Protein AF-A0A059LIR3-F1 (afdb_monomer_lite)

Foldseek 3Di:
DDDDDDDDVLVVLVVLVVVLVPDPDPPDQAEEEEEAQDADPDDLVSLLVSLLVCQVVRYEYEYEYENPCVRCVVSVVSNQVSNDDPNRHYYHYDYPPDDPVVSVVVDCVPVDPVPVPPDDDDDDDDDDDDDDDDDPPPPPDPVVPDPPVPPPDDDDD

Secondary structure (DSSP, 8-state):
--------HHHHHHHHHHHHHT-S-TTSPEEEEEEE-S---S-HHHHHHHHHHHHHTTEEEEEEEES-HHHHHHHHHHHHHHH-STT---EEEE-TTS-HHHHHHTSTTTS---TTS--------------SS---S-----TTS-TTGGGG-----

pLDDT: mean 74.14, std 19.1, range [36.44, 93.0]

Sequence (157 aa):
MKVEGDVHLSTAIQIAQLALKHRENKNQRQRIVIFIGSPIQEDQEALVKIAKRLKKNNVAVDVVSFGSEEENADKLVAFQAAVNSNDNSHLVTVPPGTILSDQLFSTPIFMEEGADAGGPSASEAVRSHIVDGFDYGELGVDPALDPELVRFAPGRP

Radius of gyration: 23.49 Å; chains: 1; bounding box: 38×81×50 Å

Structure (mmCIF, N/CA/C/O backbone):
data_AF-A0A059LIR3-F1
#
_entry.id   AF-A0A059LIR3-F1
#
loop_
_atom_site.group_PDB
_atom_site.id
_atom_site.type_symbol
_atom_site.label_atom_id
_atom_site.label_alt_id
_atom_site.label_comp_id
_atom_site.label_asym_id
_atom_site.label_entity_id
_atom_site.label_seq_id
_atom_site.pdbx_PDB_ins_code
_atom_site.Cartn_x
_atom_site.Cartn_y
_atom_site.Cartn_z
_atom_site.occupancy
_atom_site.B_iso_or_equiv
_atom_site.auth_seq_id
_atom_site.auth_comp_id
_atom_site.auth_asym_id
_atom_site.auth_atom_id
_atom_site.pdbx_PDB_model_num
ATOM 1 N N . MET A 1 1 ? -3.418 -6.802 26.690 1.00 42.25 1 MET A N 1
ATOM 2 C CA . MET A 1 1 ? -2.323 -5.965 26.162 1.00 42.25 1 MET A CA 1
ATOM 3 C C . MET A 1 1 ? -2.956 -5.039 25.139 1.00 42.25 1 MET A C 1
ATOM 5 O O . MET A 1 1 ? -3.427 -5.537 24.126 1.00 42.25 1 MET A O 1
ATOM 9 N N . LYS A 1 2 ? -3.142 -3.755 25.465 1.00 51.16 2 LYS A N 1
ATOM 10 C CA . LYS A 1 2 ? -3.656 -2.785 24.490 1.00 51.16 2 LYS A CA 1
ATOM 11 C C . LYS A 1 2 ? -2.497 -2.425 23.575 1.00 51.16 2 LYS A C 1
ATOM 13 O O . LYS A 1 2 ? -1.442 -2.032 24.062 1.00 51.16 2 LYS A O 1
ATOM 18 N N . VAL A 1 3 ? -2.675 -2.652 22.283 1.00 71.25 3 VAL A N 1
ATOM 19 C CA . VAL A 1 3 ? -1.744 -2.155 21.277 1.00 71.25 3 VAL A CA 1
ATOM 20 C C . VAL A 1 3 ? -2.152 -0.701 21.071 1.00 71.25 3 VAL A C 1
ATOM 22 O O . VAL A 1 3 ? -3.250 -0.437 20.590 1.00 71.25 3 VAL A O 1
ATOM 25 N N . GLU A 1 4 ? -1.335 0.223 21.562 1.00 77.06 4 GLU A N 1
ATOM 26 C CA . GLU A 1 4 ? -1.531 1.663 21.397 1.00 77.06 4 GLU A CA 1
ATOM 27 C C . GLU A 1 4 ? -0.483 2.174 20.406 1.00 77.06 4 GLU A C 1
ATOM 29 O O . GLU A 1 4 ? 0.679 1.764 20.460 1.00 77.06 4 GLU A O 1
ATOM 34 N N . GLY A 1 5 ? -0.902 3.032 19.479 1.00 76.38 5 GLY A N 1
ATOM 35 C CA . GLY A 1 5 ? -0.033 3.614 18.464 1.00 76.38 5 GLY A CA 1
ATOM 36 C C . GLY A 1 5 ? -0.832 4.185 17.299 1.00 76.38 5 GLY A C 1
ATOM 37 O O . GLY A 1 5 ? -1.830 3.600 16.882 1.00 76.38 5 GLY A O 1
ATOM 38 N N . ASP A 1 6 ? -0.369 5.316 16.778 1.00 80.38 6 ASP A N 1
ATOM 39 C CA . ASP A 1 6 ? -0.918 5.944 15.581 1.00 80.38 6 ASP A CA 1
ATOM 40 C C . ASP A 1 6 ? -0.120 5.522 14.345 1.00 80.38 6 ASP A C 1
ATOM 42 O O . ASP A 1 6 ? 1.108 5.382 14.378 1.00 80.38 6 ASP A O 1
ATOM 46 N N . VAL A 1 7 ? -0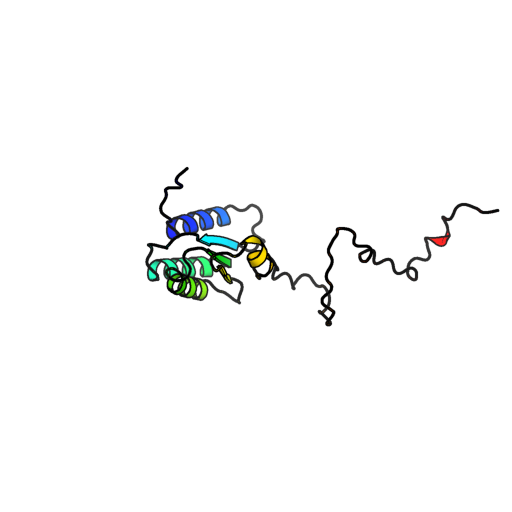.821 5.318 13.229 1.00 83.56 7 VAL A N 1
ATOM 47 C CA . VAL A 1 7 ? -0.191 4.959 11.957 1.00 83.56 7 VAL A CA 1
ATOM 48 C C . VAL A 1 7 ? 0.134 6.222 11.168 1.00 83.56 7 VAL A C 1
ATOM 50 O O . VAL A 1 7 ? -0.746 7.008 10.825 1.00 83.56 7 VAL A O 1
ATOM 53 N N . HIS A 1 8 ? 1.417 6.383 10.841 1.00 88.38 8 HIS A N 1
ATOM 54 C CA . HIS A 1 8 ? 1.927 7.442 9.970 1.00 88.38 8 HIS A CA 1
ATOM 55 C C . HIS A 1 8 ? 2.556 6.830 8.716 1.00 88.38 8 HIS A C 1
ATOM 57 O O . HIS A 1 8 ? 3.745 6.478 8.692 1.00 88.38 8 HIS A O 1
ATOM 63 N N . LEU A 1 9 ? 1.756 6.699 7.660 1.00 88.25 9 LEU A N 1
ATOM 64 C CA . LEU A 1 9 ? 2.135 6.024 6.424 1.00 88.25 9 LEU A CA 1
ATOM 65 C C . LEU A 1 9 ? 3.263 6.768 5.693 1.00 88.25 9 LEU A C 1
ATOM 67 O O . LEU A 1 9 ? 4.182 6.144 5.160 1.00 88.25 9 LEU A O 1
ATOM 71 N N . SER A 1 10 ? 3.259 8.101 5.726 1.00 89.06 10 SER A N 1
ATOM 72 C CA . SER A 1 10 ? 4.273 8.940 5.078 1.00 89.06 10 SER A CA 1
ATOM 73 C C . SER A 1 10 ? 5.674 8.672 5.607 1.00 89.06 10 SER A C 1
ATOM 75 O O . SER A 1 10 ? 6.619 8.541 4.826 1.00 89.06 10 SER A O 1
ATOM 77 N N . THR A 1 11 ? 5.812 8.578 6.929 1.00 90.75 11 THR A N 1
ATOM 78 C CA . THR A 1 11 ? 7.096 8.310 7.583 1.00 90.75 11 THR A CA 1
ATOM 79 C C . THR A 1 11 ? 7.549 6.881 7.301 1.00 90.75 11 THR A C 1
ATOM 81 O O . THR A 1 11 ? 8.701 6.670 6.920 1.00 90.75 11 THR A O 1
ATOM 84 N N . ALA A 1 12 ? 6.636 5.907 7.400 1.00 91.88 12 ALA A N 1
ATOM 85 C CA . ALA A 1 12 ? 6.932 4.505 7.114 1.00 91.88 12 ALA A CA 1
ATOM 86 C C . ALA A 1 12 ? 7.449 4.306 5.679 1.00 91.88 12 ALA A C 1
ATOM 88 O O . ALA A 1 12 ? 8.475 3.655 5.471 1.00 91.88 12 ALA A O 1
ATOM 89 N N . ILE A 1 13 ? 6.806 4.938 4.692 1.00 91.75 13 ILE A N 1
ATOM 90 C CA . ILE A 1 13 ? 7.228 4.860 3.288 1.00 91.75 13 ILE A CA 1
ATOM 91 C C . ILE A 1 13 ? 8.606 5.500 3.075 1.00 91.75 13 ILE A C 1
ATOM 93 O O . ILE A 1 13 ? 9.421 4.960 2.329 1.00 91.75 13 ILE A O 1
ATOM 97 N N . GLN A 1 14 ? 8.898 6.637 3.714 1.00 89.31 14 GLN A N 1
ATOM 98 C CA . GLN A 1 14 ? 10.211 7.285 3.582 1.00 89.31 14 GLN A CA 1
ATOM 99 C C . GLN A 1 14 ? 11.339 6.400 4.118 1.00 89.31 14 GLN A C 1
ATOM 101 O O . GLN A 1 14 ? 12.387 6.276 3.478 1.00 89.31 14 GLN A O 1
ATOM 106 N N . ILE A 1 15 ? 11.107 5.753 5.262 1.00 91.69 15 ILE A N 1
ATOM 107 C CA . ILE A 1 15 ? 12.058 4.807 5.850 1.00 91.69 15 ILE A CA 1
ATOM 108 C C . ILE A 1 15 ? 12.225 3.590 4.931 1.00 91.69 15 ILE A C 1
ATOM 110 O O . ILE A 1 15 ? 13.355 3.213 4.621 1.00 91.69 15 ILE A O 1
ATOM 114 N N . ALA A 1 16 ? 11.125 3.026 4.422 1.00 91.69 16 ALA A N 1
ATOM 115 C CA . ALA A 1 16 ? 11.165 1.910 3.476 1.00 91.69 16 ALA A CA 1
ATOM 116 C C . ALA A 1 16 ? 11.942 2.268 2.196 1.00 91.69 16 ALA A C 1
ATOM 118 O O . ALA A 1 16 ? 12.768 1.491 1.721 1.00 91.69 16 ALA A O 1
ATOM 119 N N . GLN A 1 17 ? 11.754 3.481 1.670 1.00 89.31 17 GLN A N 1
ATOM 120 C CA . GLN A 1 17 ? 12.496 3.964 0.507 1.00 89.31 17 GLN A CA 1
ATOM 121 C C . GLN A 1 17 ? 14.004 4.055 0.783 1.00 89.31 17 GLN A C 1
ATOM 123 O O . GLN A 1 17 ? 14.810 3.746 -0.097 1.00 89.31 17 GLN A O 1
ATOM 128 N N . LEU A 1 18 ? 14.402 4.482 1.985 1.00 89.06 18 LEU A N 1
ATOM 129 C CA . LEU A 1 18 ? 15.811 4.509 2.373 1.00 89.06 18 LEU A CA 1
ATOM 130 C C . LEU A 1 18 ? 16.378 3.087 2.462 1.00 89.06 18 LEU A C 1
ATOM 132 O O . LEU A 1 18 ? 17.445 2.830 1.908 1.00 89.06 18 LEU A O 1
ATOM 136 N N . ALA A 1 19 ? 15.634 2.154 3.062 1.00 89.56 19 ALA A N 1
ATOM 137 C CA . ALA A 1 19 ? 16.032 0.750 3.149 1.00 89.56 19 ALA A CA 1
ATOM 138 C C . ALA A 1 19 ? 16.271 0.127 1.759 1.00 89.56 19 ALA A C 1
ATOM 140 O O . ALA A 1 19 ? 17.287 -0.530 1.537 1.00 89.56 19 ALA A O 1
ATOM 141 N N . LEU A 1 20 ? 15.406 0.418 0.782 1.00 88.31 20 LEU A N 1
ATOM 142 C CA . LEU A 1 20 ? 15.540 -0.091 -0.589 1.00 88.31 20 LEU A CA 1
ATOM 143 C C . LEU A 1 20 ? 16.767 0.451 -1.348 1.00 88.31 20 LEU A C 1
ATOM 145 O O . LEU A 1 20 ? 17.248 -0.205 -2.281 1.00 88.31 20 LEU A O 1
ATOM 149 N N . LYS A 1 21 ? 17.289 1.629 -0.970 1.00 86.06 21 LYS A N 1
ATOM 150 C CA . LYS A 1 21 ? 18.488 2.230 -1.590 1.00 86.06 21 LYS A CA 1
ATOM 151 C C . LYS A 1 21 ? 19.788 1.548 -1.171 1.00 86.06 21 LYS A C 1
ATOM 153 O O . LYS A 1 21 ? 20.726 1.525 -1.965 1.00 86.06 21 LYS A O 1
ATOM 158 N N . HIS A 1 22 ? 19.844 0.999 0.040 1.00 83.88 22 HIS A N 1
ATOM 159 C CA . HIS A 1 22 ? 21.049 0.392 0.616 1.00 83.88 22 HIS A CA 1
ATOM 160 C C . HIS A 1 22 ? 21.118 -1.133 0.421 1.00 83.88 22 HIS A C 1
ATOM 162 O O . HIS A 1 22 ? 21.798 -1.820 1.174 1.00 83.88 22 HIS A O 1
ATOM 168 N N . ARG A 1 23 ? 20.425 -1.680 -0.588 1.00 84.62 23 ARG A N 1
ATOM 169 C CA . ARG A 1 23 ? 20.470 -3.117 -0.897 1.00 84.62 23 ARG A CA 1
ATOM 170 C C . ARG A 1 23 ? 21.775 -3.522 -1.591 1.00 84.62 23 ARG A C 1
ATOM 172 O O . ARG A 1 23 ? 22.261 -2.804 -2.465 1.00 84.62 23 ARG A O 1
ATOM 179 N N . GLU A 1 24 ? 22.269 -4.712 -1.259 1.00 79.88 24 GLU A N 1
ATOM 180 C CA . GLU A 1 24 ? 23.452 -5.332 -1.877 1.00 79.88 24 GLU A CA 1
ATOM 181 C C . GLU A 1 24 ? 23.232 -5.605 -3.378 1.00 79.88 24 GLU A C 1
ATOM 183 O O . GLU A 1 24 ? 24.056 -5.238 -4.216 1.00 79.88 24 GLU A O 1
ATOM 188 N N . ASN A 1 25 ? 22.082 -6.184 -3.751 1.00 80.75 25 ASN A N 1
ATOM 189 C CA . ASN A 1 25 ? 21.782 -6.528 -5.141 1.00 80.75 25 ASN A CA 1
ATOM 190 C C . ASN A 1 25 ? 20.894 -5.476 -5.825 1.00 80.75 25 ASN A C 1
ATOM 192 O O . ASN A 1 25 ? 19.671 -5.441 -5.662 1.00 80.75 25 ASN A O 1
ATOM 196 N N . LYS A 1 26 ? 21.504 -4.617 -6.647 1.00 81.25 26 LYS A N 1
ATOM 197 C CA . LYS A 1 26 ? 20.797 -3.530 -7.347 1.00 81.25 26 LYS A CA 1
ATOM 198 C C . LYS A 1 26 ? 19.927 -4.000 -8.518 1.00 81.25 26 LYS A C 1
ATOM 200 O O . LYS A 1 26 ? 19.054 -3.240 -8.931 1.00 81.25 26 LYS A O 1
ATOM 205 N N . ASN A 1 27 ? 20.098 -5.233 -8.994 1.00 81.75 27 ASN A N 1
ATOM 206 C CA . ASN A 1 27 ? 19.345 -5.766 -10.135 1.00 81.75 27 ASN A CA 1
ATOM 207 C C . ASN A 1 27 ? 17.934 -6.248 -9.767 1.00 81.75 27 ASN A C 1
ATOM 209 O O . ASN A 1 27 ? 17.097 -6.419 -10.647 1.00 81.75 27 ASN A O 1
ATOM 213 N N . GLN A 1 28 ? 17.644 -6.441 -8.478 1.00 82.44 28 GLN A N 1
ATOM 214 C CA . GLN A 1 28 ? 16.306 -6.818 -8.025 1.00 82.44 28 GLN A CA 1
ATOM 215 C C . GLN A 1 28 ? 15.334 -5.636 -8.113 1.00 82.44 28 GLN A C 1
ATOM 217 O O . GLN A 1 28 ? 15.694 -4.490 -7.803 1.00 82.44 28 GLN A O 1
ATOM 222 N N . ARG A 1 29 ? 14.091 -5.928 -8.517 1.00 84.44 29 ARG A N 1
ATOM 223 C CA . ARG A 1 29 ? 12.985 -4.964 -8.496 1.00 84.44 29 ARG A CA 1
ATOM 224 C C . ARG A 1 29 ? 12.694 -4.563 -7.049 1.00 84.44 29 ARG A C 1
ATOM 226 O O . ARG A 1 29 ? 12.761 -5.380 -6.138 1.00 84.44 29 ARG A O 1
ATOM 233 N N . GLN A 1 30 ? 12.391 -3.287 -6.838 1.00 89.75 30 GLN A N 1
ATOM 234 C CA . GLN A 1 30 ? 12.025 -2.778 -5.520 1.00 89.75 30 GLN A CA 1
ATOM 235 C C . GLN A 1 30 ? 10.528 -2.968 -5.317 1.00 89.75 30 GLN A C 1
ATOM 237 O O . GLN A 1 30 ? 9.745 -2.466 -6.123 1.00 89.75 30 GLN A O 1
ATOM 242 N N . ARG A 1 31 ? 10.136 -3.650 -4.242 1.00 90.50 31 ARG A N 1
ATOM 243 C CA . ARG A 1 31 ? 8.733 -3.847 -3.879 1.00 90.50 31 ARG A CA 1
ATOM 244 C C . ARG A 1 31 ? 8.529 -3.550 -2.396 1.00 90.50 31 ARG A C 1
ATOM 246 O O . ARG A 1 31 ? 9.354 -3.939 -1.572 1.00 90.50 31 ARG A O 1
ATOM 253 N N . ILE A 1 32 ? 7.457 -2.833 -2.075 1.00 92.25 32 ILE A N 1
ATOM 254 C CA . ILE A 1 32 ? 7.010 -2.559 -0.705 1.00 92.25 32 ILE A CA 1
ATOM 255 C C . ILE A 1 32 ? 5.634 -3.194 -0.542 1.00 92.25 32 ILE A C 1
ATOM 257 O O . ILE A 1 32 ? 4.741 -2.906 -1.330 1.00 92.25 32 ILE A O 1
ATOM 261 N N . VAL A 1 33 ? 5.457 -4.008 0.497 1.00 91.38 33 VAL A N 1
ATOM 262 C CA . VAL A 1 33 ? 4.147 -4.547 0.882 1.00 91.38 33 VAL A CA 1
ATOM 263 C C . VAL A 1 33 ? 3.704 -3.852 2.166 1.00 91.38 33 VAL A C 1
ATOM 265 O O . VAL A 1 33 ? 4.441 -3.848 3.154 1.00 91.38 33 VAL A O 1
ATOM 268 N N . ILE A 1 34 ? 2.532 -3.225 2.144 1.00 91.62 34 ILE A N 1
ATOM 269 C CA . ILE A 1 34 ? 2.004 -2.407 3.238 1.00 91.62 34 ILE A CA 1
ATOM 270 C C . ILE A 1 34 ? 0.746 -3.067 3.789 1.00 91.62 34 ILE A C 1
ATOM 272 O O . ILE A 1 34 ? -0.222 -3.265 3.065 1.00 91.62 34 ILE A O 1
ATOM 276 N N . PHE A 1 35 ? 0.743 -3.338 5.089 1.00 90.56 35 PHE A N 1
ATOM 277 C CA . PHE A 1 35 ? -0.408 -3.858 5.818 1.00 90.56 35 PHE A CA 1
ATOM 278 C C . PHE A 1 35 ? -1.060 -2.726 6.614 1.00 90.56 35 PHE A C 1
ATOM 280 O O . PHE A 1 35 ? -0.406 -2.103 7.450 1.00 90.56 35 PHE A O 1
ATOM 287 N N . ILE A 1 36 ? -2.335 -2.448 6.345 1.00 90.19 36 ILE A N 1
ATOM 288 C CA . ILE A 1 36 ? -3.087 -1.343 6.947 1.00 90.19 36 ILE A CA 1
ATOM 289 C C . ILE A 1 36 ? -4.294 -1.919 7.677 1.00 90.19 36 ILE A C 1
ATOM 291 O O . ILE A 1 36 ? -5.263 -2.342 7.050 1.00 90.19 36 ILE A O 1
ATOM 295 N N . GLY A 1 37 ? -4.208 -1.914 9.007 1.00 87.81 37 GLY A N 1
ATOM 296 C CA . GLY A 1 37 ? -5.247 -2.409 9.915 1.00 87.81 37 GLY A CA 1
ATOM 297 C C . GLY A 1 37 ? -6.024 -1.317 10.656 1.00 87.81 37 GLY A C 1
ATOM 298 O O . GLY A 1 37 ? -6.779 -1.629 11.571 1.00 87.81 37 GLY A O 1
ATOM 299 N N . SER A 1 38 ? -5.774 -0.045 10.341 1.00 87.69 38 SER A N 1
ATOM 300 C CA . SER A 1 38 ? -6.316 1.109 11.063 1.00 87.69 38 SER A CA 1
ATOM 301 C C . SER A 1 38 ? -6.660 2.253 10.103 1.00 87.69 38 SER A C 1
ATOM 303 O O . SER A 1 38 ? -6.105 2.311 8.999 1.00 87.69 38 SER A O 1
ATOM 305 N N . PRO A 1 39 ? -7.534 3.192 10.498 1.00 87.12 39 PRO A N 1
ATOM 306 C CA . PRO A 1 39 ? -7.849 4.358 9.680 1.00 87.12 39 PRO A CA 1
ATOM 307 C C . PRO A 1 39 ? -6.623 5.260 9.483 1.00 87.12 39 PRO A C 1
ATOM 309 O O . PRO A 1 39 ? -5.854 5.518 10.413 1.00 87.12 39 PRO A O 1
ATOM 312 N N . ILE A 1 40 ? -6.437 5.739 8.254 1.00 88.00 40 ILE A N 1
ATOM 313 C CA . ILE A 1 40 ? -5.323 6.607 7.866 1.00 88.00 40 ILE A CA 1
ATOM 314 C C . ILE A 1 40 ? -5.727 8.059 8.119 1.00 88.00 40 ILE A C 1
ATOM 316 O O . ILE A 1 40 ? -6.626 8.586 7.460 1.00 88.00 40 ILE A O 1
ATOM 320 N N . GLN A 1 41 ? -5.033 8.740 9.030 1.00 86.62 41 GLN A N 1
ATOM 321 C CA . GLN A 1 41 ? -5.302 10.152 9.345 1.00 86.62 41 GLN A CA 1
ATOM 322 C C . GLN A 1 41 ? -4.746 11.130 8.300 1.00 86.62 41 GLN A C 1
ATOM 324 O O . GLN A 1 41 ? -5.143 12.288 8.259 1.00 86.62 41 GLN A O 1
ATOM 329 N N . GLU A 1 42 ? -3.837 10.678 7.440 1.00 87.25 42 GLU A N 1
ATOM 330 C CA . GLU A 1 42 ? -3.164 11.528 6.459 1.00 87.25 42 GLU A CA 1
ATOM 331 C C . GLU A 1 42 ? -4.073 11.931 5.292 1.00 87.25 42 GLU A C 1
ATOM 333 O O . GLU A 1 42 ? -5.008 11.216 4.907 1.00 87.25 42 GLU A O 1
ATOM 338 N N . ASP A 1 43 ? -3.759 13.084 4.701 1.00 89.88 43 ASP A N 1
ATOM 339 C CA . ASP A 1 43 ? -4.472 13.615 3.547 1.00 89.88 43 ASP A CA 1
ATOM 340 C C . ASP A 1 43 ? -4.179 12.812 2.279 1.00 89.88 43 ASP A C 1
ATOM 342 O O . ASP A 1 43 ? -3.033 12.467 1.966 1.00 89.88 43 ASP A O 1
ATOM 346 N N . GLN A 1 44 ? -5.215 12.622 1.466 1.00 89.69 44 GLN A N 1
ATOM 347 C CA . GLN A 1 44 ? -5.108 11.973 0.161 1.00 89.69 44 GLN A CA 1
ATOM 348 C C . GLN A 1 44 ? -4.066 12.655 -0.743 1.00 89.69 44 GLN A C 1
ATOM 350 O O . GLN A 1 44 ? -3.301 11.983 -1.434 1.00 89.69 44 GLN A O 1
ATOM 355 N N . GLU A 1 45 ? -3.965 13.988 -0.711 1.00 90.62 45 GLU A N 1
ATOM 356 C CA . GLU A 1 45 ? -2.976 14.721 -1.509 1.00 90.62 45 GLU A CA 1
ATOM 357 C C . GLU A 1 45 ? -1.529 14.404 -1.113 1.00 90.62 45 GLU A C 1
ATOM 359 O O . GLU A 1 45 ? -0.644 14.329 -1.974 1.00 90.62 45 GLU A O 1
ATOM 364 N N . ALA A 1 46 ? -1.270 14.232 0.187 1.00 90.94 46 ALA A N 1
ATOM 365 C CA . ALA A 1 46 ? 0.049 13.878 0.694 1.00 90.94 46 ALA A CA 1
ATOM 366 C C . ALA A 1 46 ? 0.436 12.468 0.229 1.00 90.94 46 ALA A C 1
ATOM 368 O O . ALA A 1 46 ? 1.532 12.274 -0.310 1.00 90.94 46 ALA A O 1
ATOM 369 N N . LEU A 1 47 ? -0.503 11.521 0.322 1.00 90.69 47 LEU A N 1
ATOM 370 C CA . LEU A 1 47 ? -0.333 10.152 -0.165 1.00 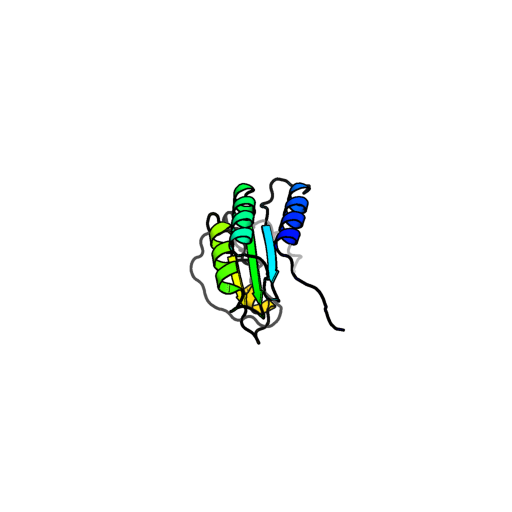90.69 47 LEU A CA 1
ATOM 371 C C . LEU A 1 47 ? -0.044 10.119 -1.670 1.00 90.69 47 LEU A C 1
ATOM 373 O O . LEU A 1 47 ? 0.924 9.492 -2.100 1.00 90.69 47 LEU A O 1
ATOM 377 N N . VAL A 1 48 ? -0.790 10.875 -2.479 1.00 92.62 48 VAL A N 1
ATOM 378 C CA . VAL A 1 48 ? -0.563 10.958 -3.934 1.00 92.62 48 VAL A CA 1
ATOM 379 C C . VAL A 1 48 ? 0.807 11.566 -4.267 1.00 92.62 48 VAL A C 1
ATOM 381 O O . VAL A 1 48 ? 1.480 11.116 -5.201 1.00 92.62 48 VAL A O 1
ATOM 384 N N . LYS A 1 49 ? 1.275 12.573 -3.513 1.00 93.00 49 LYS A N 1
ATOM 385 C CA . LYS A 1 49 ? 2.631 13.133 -3.691 1.00 93.00 49 LYS A CA 1
ATOM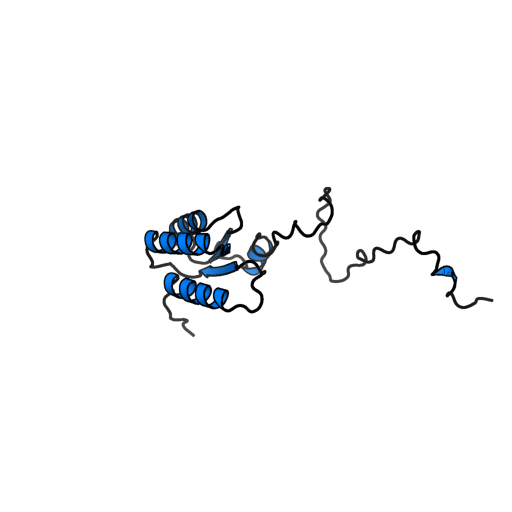 386 C C . LYS A 1 49 ? 3.707 12.079 -3.429 1.00 93.00 49 LYS A C 1
ATOM 388 O O . LYS A 1 49 ? 4.692 12.024 -4.170 1.00 93.00 49 LYS A O 1
ATOM 393 N N . ILE A 1 50 ? 3.521 11.243 -2.410 1.00 92.00 50 ILE A N 1
ATOM 394 C CA . ILE A 1 50 ? 4.439 10.151 -2.071 1.00 92.00 50 ILE A CA 1
ATOM 395 C C . ILE A 1 50 ? 4.382 9.044 -3.130 1.00 92.00 50 ILE A C 1
ATOM 397 O O . ILE A 1 50 ? 5.432 8.648 -3.633 1.00 92.00 50 ILE A O 1
ATOM 401 N N . ALA A 1 51 ? 3.191 8.633 -3.564 1.00 92.19 51 ALA A N 1
ATOM 402 C CA . ALA A 1 51 ? 2.995 7.660 -4.641 1.00 92.19 51 ALA A CA 1
ATOM 403 C C . ALA A 1 51 ? 3.740 8.060 -5.925 1.00 92.19 51 ALA A C 1
ATOM 405 O O . ALA A 1 51 ? 4.500 7.274 -6.493 1.00 92.19 51 ALA A O 1
ATOM 406 N N . LYS A 1 52 ? 3.638 9.335 -6.331 1.00 92.69 52 LYS A N 1
ATOM 407 C CA . LYS A 1 52 ? 4.387 9.872 -7.482 1.00 92.69 52 LYS A CA 1
ATOM 408 C C . LYS A 1 52 ? 5.905 9.793 -7.294 1.00 92.69 52 LYS A C 1
ATOM 410 O O . LYS A 1 52 ? 6.633 9.610 -8.271 1.00 92.69 52 LYS A O 1
ATOM 415 N N . ARG A 1 53 ? 6.410 9.950 -6.064 1.00 91.25 53 ARG A N 1
ATOM 416 C CA . ARG A 1 53 ? 7.841 9.772 -5.761 1.00 91.25 53 ARG A CA 1
ATOM 417 C C . ARG A 1 53 ? 8.246 8.304 -5.879 1.00 91.25 53 ARG A C 1
ATOM 419 O O . ARG A 1 53 ? 9.296 8.042 -6.459 1.00 91.25 53 ARG A O 1
ATOM 426 N N . LEU A 1 54 ? 7.436 7.368 -5.390 1.00 91.44 54 LEU A N 1
ATOM 427 C CA . LEU A 1 54 ? 7.699 5.927 -5.502 1.00 91.44 54 LEU A CA 1
ATOM 428 C C . LEU A 1 54 ? 7.733 5.471 -6.964 1.00 91.44 54 LEU A C 1
ATOM 430 O O . LEU A 1 54 ? 8.708 4.850 -7.387 1.00 91.44 54 LEU A O 1
ATOM 434 N N . LYS A 1 55 ? 6.762 5.923 -7.764 1.00 90.62 55 LYS A N 1
ATOM 435 C CA . LYS A 1 55 ? 6.699 5.681 -9.211 1.00 90.62 55 LYS A CA 1
ATOM 436 C C . LYS A 1 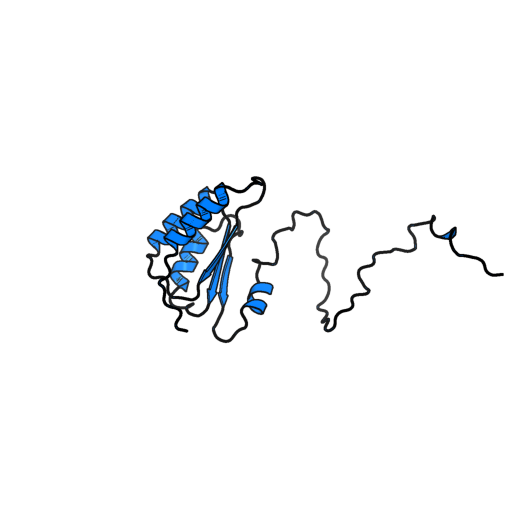55 ? 7.966 6.125 -9.948 1.00 90.62 55 LYS A C 1
ATOM 438 O O . LYS A 1 55 ? 8.528 5.366 -10.729 1.00 90.62 55 LYS A O 1
ATOM 443 N N . LYS A 1 56 ? 8.488 7.323 -9.651 1.00 90.25 56 LYS A N 1
ATOM 444 C CA . LYS A 1 56 ? 9.753 7.817 -10.242 1.00 90.25 56 LYS A CA 1
ATOM 445 C C . LYS A 1 56 ? 10.976 6.974 -9.879 1.00 90.25 56 LYS A C 1
ATOM 447 O O . LYS A 1 56 ? 11.945 6.970 -10.627 1.00 90.25 56 LYS A O 1
ATOM 452 N N . ASN A 1 57 ? 10.947 6.299 -8.732 1.00 88.25 57 ASN A N 1
ATOM 453 C CA . ASN A 1 57 ? 12.023 5.416 -8.286 1.00 88.25 57 ASN A CA 1
ATOM 454 C C . ASN A 1 57 ? 11.814 3.957 -8.730 1.00 88.25 57 ASN A C 1
ATOM 456 O O . ASN A 1 57 ? 12.591 3.096 -8.322 1.00 88.25 57 ASN A O 1
ATOM 460 N N . ASN A 1 58 ? 10.798 3.689 -9.562 1.00 88.06 58 ASN A N 1
ATOM 461 C CA . ASN A 1 58 ? 10.413 2.358 -10.028 1.00 88.06 58 ASN A CA 1
ATOM 462 C C . ASN A 1 58 ? 10.205 1.358 -8.873 1.00 88.06 58 ASN A C 1
ATOM 464 O O . ASN A 1 58 ? 10.741 0.249 -8.884 1.00 88.06 58 ASN A O 1
ATOM 468 N N . VAL A 1 59 ? 9.475 1.797 -7.843 1.00 90.19 59 VAL A N 1
ATOM 469 C CA . VAL A 1 59 ? 9.112 0.977 -6.682 1.00 90.19 59 VAL A CA 1
ATOM 470 C C . VAL A 1 59 ? 7.682 0.480 -6.857 1.00 90.19 59 VAL A C 1
ATOM 472 O O . VAL A 1 59 ? 6.766 1.296 -6.950 1.00 90.19 59 VAL A O 1
ATOM 475 N N . ALA A 1 60 ? 7.503 -0.840 -6.887 1.00 90.75 60 ALA A N 1
ATOM 476 C CA . ALA A 1 60 ? 6.194 -1.484 -6.840 1.00 90.75 60 ALA A CA 1
ATOM 477 C C . ALA A 1 60 ? 5.635 -1.429 -5.413 1.00 90.75 60 ALA A C 1
ATOM 479 O O . ALA A 1 60 ? 6.390 -1.591 -4.447 1.00 90.75 60 ALA A O 1
ATOM 480 N N . VAL A 1 61 ? 4.332 -1.195 -5.268 1.00 91.94 61 VAL A N 1
ATOM 481 C CA . VAL A 1 61 ? 3.692 -1.131 -3.950 1.00 91.94 61 VAL A CA 1
ATOM 482 C C . VAL A 1 61 ? 2.440 -1.985 -3.932 1.00 91.94 61 VAL A C 1
ATOM 484 O O . VAL A 1 61 ? 1.507 -1.728 -4.685 1.00 91.94 61 VAL A O 1
ATOM 487 N N . ASP A 1 62 ? 2.413 -2.945 -3.018 1.00 91.75 62 ASP A N 1
ATOM 488 C CA . ASP A 1 62 ? 1.240 -3.754 -2.729 1.00 91.75 62 ASP A CA 1
ATOM 489 C C . ASP A 1 62 ? 0.650 -3.304 -1.394 1.00 91.75 62 ASP A C 1
ATOM 491 O O . ASP A 1 62 ? 1.357 -3.199 -0.389 1.00 91.75 62 ASP A O 1
ATOM 495 N N . VAL A 1 63 ? -0.642 -3.002 -1.376 1.00 91.19 63 VAL A N 1
ATOM 496 C CA . VAL A 1 63 ? -1.351 -2.544 -0.182 1.00 91.19 63 VAL A CA 1
ATOM 497 C C . VAL A 1 63 ? -2.397 -3.575 0.199 1.00 91.19 63 VAL A C 1
ATOM 499 O O . VAL A 1 63 ? -3.239 -3.939 -0.614 1.00 91.19 63 VAL A O 1
ATOM 502 N N . VAL A 1 64 ? -2.364 -4.006 1.453 1.00 90.25 64 VAL A N 1
ATOM 503 C CA . VAL A 1 64 ? -3.334 -4.910 2.063 1.00 90.25 64 VAL A CA 1
ATOM 504 C C . VAL A 1 64 ? -4.082 -4.130 3.135 1.00 90.25 64 VAL A C 1
ATOM 506 O O . VAL A 1 64 ? -3.525 -3.824 4.191 1.00 90.25 64 VAL A O 1
ATOM 509 N N . SER A 1 65 ? -5.336 -3.786 2.862 1.00 89.69 65 SER A N 1
ATOM 510 C CA . SER A 1 65 ? -6.226 -3.118 3.809 1.00 89.69 65 SER A CA 1
ATOM 511 C C . SER A 1 65 ? -7.143 -4.139 4.473 1.00 89.69 65 SER A C 1
ATOM 513 O O . SER A 1 65 ? -7.780 -4.933 3.788 1.00 89.69 65 SER A O 1
ATOM 515 N N . PHE A 1 66 ? -7.209 -4.128 5.801 1.00 88.44 66 PHE A N 1
ATOM 516 C CA . PHE A 1 66 ? -8.103 -4.980 6.583 1.00 88.44 66 PHE A CA 1
ATOM 517 C C . PHE A 1 66 ? -8.676 -4.200 7.770 1.00 88.44 66 PHE A C 1
ATOM 519 O O . PHE A 1 66 ? -8.043 -3.289 8.298 1.00 88.44 66 PHE A O 1
ATOM 526 N N . GLY A 1 67 ? -9.894 -4.534 8.196 1.00 80.94 67 GLY A N 1
ATOM 527 C CA . GLY A 1 67 ? -10.527 -3.975 9.402 1.00 80.94 67 GLY A CA 1
ATOM 528 C C . GLY A 1 67 ? -11.067 -2.539 9.295 1.00 80.94 67 GLY A C 1
ATOM 529 O O . GLY A 1 67 ? -11.995 -2.200 10.022 1.00 80.94 67 GLY A O 1
ATOM 530 N N . SER A 1 68 ? -10.548 -1.707 8.389 1.00 78.56 68 SER A N 1
ATOM 531 C CA . SER A 1 68 ? -11.025 -0.330 8.151 1.00 78.56 68 SER A CA 1
ATOM 532 C C . SER A 1 68 ? -11.086 -0.017 6.654 1.00 78.56 68 SER A C 1
ATOM 534 O O . SER A 1 68 ? -10.487 0.949 6.185 1.00 78.56 68 SER A O 1
ATOM 536 N N . GLU A 1 69 ? -11.756 -0.883 5.889 1.00 76.44 69 GLU A N 1
ATOM 537 C CA . GLU A 1 69 ? -11.831 -0.769 4.428 1.00 76.44 69 GLU A CA 1
ATOM 538 C C . GLU A 1 69 ? -12.628 0.453 3.960 1.00 76.44 69 GLU A C 1
ATOM 540 O O . GLU A 1 69 ? -12.141 1.189 3.109 1.00 76.44 69 GLU A O 1
ATOM 545 N N . GLU A 1 70 ? -13.799 0.722 4.548 1.00 79.00 70 GLU A N 1
ATOM 546 C CA . GLU A 1 70 ? -14.697 1.794 4.090 1.00 79.00 70 GLU A CA 1
ATOM 547 C C . GLU A 1 70 ? -14.078 3.190 4.250 1.00 79.00 70 GLU A C 1
ATOM 549 O O . GLU 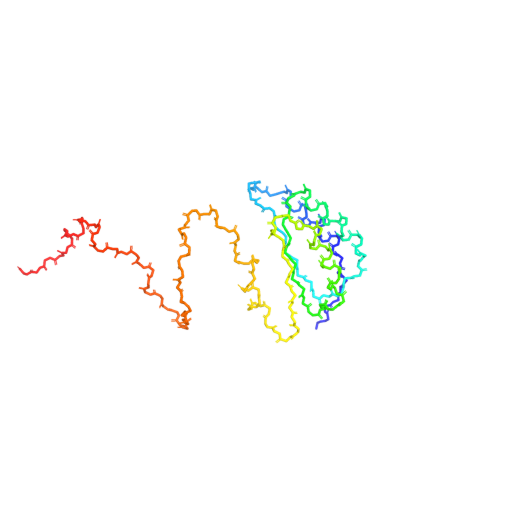A 1 70 ? -14.167 4.015 3.346 1.00 79.00 70 GLU A O 1
ATOM 554 N N . GLU A 1 71 ? -13.391 3.451 5.365 1.00 81.62 71 GLU A N 1
ATOM 555 C CA . GLU A 1 71 ? -12.779 4.761 5.631 1.00 81.62 71 GLU A CA 1
ATOM 556 C C . GLU A 1 71 ? -11.496 5.001 4.819 1.00 81.62 71 GLU A C 1
ATOM 558 O O . GLU A 1 71 ? -11.137 6.144 4.519 1.00 81.62 71 GLU A O 1
ATOM 563 N N . ASN A 1 72 ? -10.784 3.929 4.463 1.00 85.44 72 ASN A N 1
ATOM 564 C CA . ASN A 1 72 ? -9.501 4.020 3.771 1.00 85.44 72 ASN A CA 1
ATOM 565 C C . ASN A 1 72 ? -9.613 3.842 2.251 1.00 85.44 72 ASN A C 1
ATOM 567 O O . ASN A 1 72 ? -8.683 4.239 1.542 1.00 85.44 72 ASN A O 1
ATOM 571 N N . ALA A 1 73 ? -10.712 3.270 1.747 1.00 86.94 73 ALA A N 1
ATOM 572 C CA . ALA A 1 73 ? -10.877 2.889 0.345 1.00 86.94 73 ALA A CA 1
ATOM 573 C C . ALA A 1 73 ? -10.541 4.033 -0.621 1.00 86.94 73 ALA A C 1
ATOM 575 O O . ALA A 1 73 ? -9.639 3.881 -1.443 1.00 86.94 73 ALA A O 1
ATOM 576 N N . ASP A 1 74 ? -11.176 5.199 -0.487 1.00 89.75 74 ASP A N 1
ATOM 577 C CA . ASP A 1 74 ? -10.958 6.333 -1.399 1.00 89.75 74 ASP A CA 1
ATOM 578 C C . ASP A 1 74 ? -9.495 6.805 -1.433 1.00 89.75 74 ASP A C 1
ATOM 580 O O . ASP A 1 74 ? -8.918 7.054 -2.499 1.00 89.75 74 ASP A O 1
ATOM 584 N N . LYS A 1 75 ? -8.855 6.882 -0.259 1.00 90.62 75 LYS A N 1
ATOM 585 C CA . LYS A 1 75 ? -7.453 7.308 -0.134 1.00 90.62 75 LYS A CA 1
ATOM 586 C C . LYS A 1 75 ? -6.508 6.295 -0.778 1.00 90.62 75 LYS A C 1
ATOM 588 O O . LYS A 1 75 ? -5.579 6.685 -1.491 1.00 90.62 75 LYS A O 1
ATOM 593 N N . LEU A 1 76 ? -6.747 5.007 -0.533 1.00 90.12 76 LEU A N 1
ATOM 594 C CA . LEU A 1 76 ? -5.919 3.913 -1.033 1.00 90.12 76 LEU A CA 1
ATOM 595 C C . LEU A 1 76 ? -6.096 3.685 -2.532 1.00 90.12 76 LEU A C 1
ATOM 597 O O . LEU A 1 76 ? -5.102 3.446 -3.213 1.00 90.12 76 LEU A O 1
ATOM 601 N N . VAL A 1 77 ? -7.308 3.841 -3.065 1.00 91.12 77 VAL A N 1
ATOM 602 C CA . VAL A 1 77 ? -7.574 3.786 -4.510 1.00 91.12 77 VAL A CA 1
ATOM 603 C C . VAL A 1 77 ? -6.819 4.902 -5.232 1.00 91.12 77 VAL A C 1
ATOM 605 O O . VAL A 1 77 ? -6.115 4.647 -6.210 1.00 91.12 77 VAL A O 1
ATOM 608 N N . ALA A 1 78 ? -6.876 6.136 -4.720 1.00 91.94 78 ALA A N 1
ATOM 609 C CA . ALA A 1 78 ? -6.129 7.250 -5.305 1.00 91.94 78 ALA A CA 1
ATOM 610 C C . ALA A 1 78 ? -4.605 7.062 -5.203 1.00 91.94 78 ALA A C 1
ATOM 612 O O . ALA A 1 78 ? -3.865 7.410 -6.130 1.00 91.94 78 ALA A O 1
ATOM 613 N N . PHE A 1 79 ? -4.125 6.509 -4.087 1.00 92.75 79 PHE A N 1
ATOM 614 C CA . PHE A 1 79 ? -2.716 6.175 -3.897 1.00 92.75 79 PHE A CA 1
ATOM 615 C C . PHE A 1 79 ? -2.251 5.079 -4.867 1.00 92.75 79 PHE A C 1
ATOM 617 O O . PHE A 1 79 ? -1.229 5.258 -5.536 1.00 92.75 79 PHE A O 1
ATOM 624 N N . GLN A 1 80 ? -3.015 3.989 -4.990 1.00 91.69 80 GLN A N 1
ATOM 625 C CA . GLN A 1 80 ? -2.723 2.867 -5.882 1.00 91.69 80 GLN A CA 1
ATOM 626 C C . GLN A 1 80 ? -2.680 3.330 -7.341 1.00 91.69 80 GLN A C 1
ATOM 628 O O . GLN A 1 80 ? -1.691 3.083 -8.029 1.00 91.69 80 GLN A O 1
ATOM 633 N N . ALA A 1 81 ? -3.664 4.115 -7.785 1.00 91.44 81 ALA A N 1
ATOM 634 C CA . ALA A 1 81 ? -3.681 4.664 -9.140 1.00 91.44 81 ALA A CA 1
ATOM 635 C C . ALA A 1 81 ? -2.470 5.574 -9.424 1.00 91.44 81 ALA A C 1
ATOM 637 O O . ALA A 1 81 ? -1.940 5.605 -10.538 1.00 91.44 81 ALA A O 1
ATOM 638 N N . ALA A 1 82 ? -2.001 6.319 -8.418 1.00 92.06 82 ALA A N 1
ATOM 639 C CA . ALA A 1 82 ? -0.853 7.208 -8.559 1.00 92.06 82 ALA A CA 1
ATOM 640 C C . ALA A 1 82 ? 0.498 6.468 -8.592 1.00 92.06 82 ALA A C 1
ATOM 642 O O . ALA A 1 82 ? 1.431 6.955 -9.243 1.00 92.06 82 ALA A O 1
ATOM 643 N N . VAL A 1 83 ? 0.622 5.330 -7.897 1.00 91.69 83 VAL A N 1
ATOM 644 C CA . VAL A 1 83 ? 1.864 4.538 -7.845 1.00 91.69 83 VAL A CA 1
ATOM 645 C C . VAL A 1 83 ? 1.949 3.500 -8.965 1.00 91.69 83 VAL A C 1
ATOM 647 O O . VAL A 1 83 ? 3.047 3.262 -9.476 1.00 91.69 83 VAL A O 1
ATOM 650 N N . ASN A 1 84 ? 0.807 2.962 -9.410 1.00 88.31 84 ASN A N 1
ATOM 651 C CA . ASN A 1 84 ? 0.754 1.885 -10.393 1.00 88.31 84 ASN A CA 1
ATOM 652 C C . ASN A 1 84 ? 1.516 2.248 -11.678 1.00 88.31 84 ASN A C 1
ATOM 654 O O . ASN A 1 84 ? 1.375 3.344 -12.248 1.00 88.31 84 ASN A O 1
ATOM 658 N N . SER A 1 85 ? 2.371 1.324 -12.110 1.00 84.75 85 SER A N 1
ATOM 659 C CA . SER A 1 85 ? 3.187 1.428 -13.316 1.00 84.75 85 SER A CA 1
ATOM 660 C C . SER A 1 85 ? 3.219 0.067 -14.002 1.00 84.75 85 SER A C 1
ATOM 662 O O . SER A 1 85 ? 3.946 -0.814 -13.560 1.00 84.75 85 SER A O 1
ATOM 664 N N . ASN A 1 86 ? 2.450 -0.079 -15.086 1.00 83.75 86 ASN A N 1
ATOM 665 C CA . ASN A 1 86 ? 2.281 -1.342 -15.819 1.00 83.75 86 ASN A CA 1
ATOM 666 C C . ASN A 1 86 ? 1.734 -2.482 -14.940 1.00 83.75 86 ASN A C 1
ATOM 668 O O . ASN A 1 86 ? 2.277 -3.575 -14.966 1.00 83.75 86 ASN A O 1
ATOM 672 N N . ASP A 1 87 ? 0.711 -2.199 -14.130 1.00 81.00 87 ASP A N 1
ATOM 673 C CA . ASP A 1 87 ? -0.010 -3.192 -13.310 1.00 81.00 87 ASP A CA 1
ATOM 674 C C . ASP A 1 87 ? 0.838 -3.956 -12.284 1.00 81.00 87 ASP A C 1
ATOM 676 O O . ASP A 1 87 ? 0.466 -5.017 -11.807 1.00 81.00 87 ASP A O 1
ATOM 680 N N . ASN A 1 88 ? 1.947 -3.356 -11.851 1.00 84.62 88 ASN A N 1
ATOM 681 C CA . ASN A 1 88 ? 2.862 -3.951 -10.879 1.00 84.62 88 ASN A CA 1
ATOM 682 C C . ASN A 1 88 ? 2.489 -3.713 -9.401 1.00 84.62 88 ASN A C 1
ATOM 684 O O . ASN A 1 88 ? 3.236 -4.145 -8.518 1.00 84.62 88 ASN A O 1
ATOM 688 N N . SER A 1 89 ? 1.429 -2.943 -9.136 1.00 89.38 89 SER A N 1
ATOM 689 C CA . SER A 1 89 ? 1.049 -2.447 -7.806 1.00 89.38 89 SER A CA 1
ATOM 690 C C . SER A 1 89 ? -0.413 -2.762 -7.507 1.00 89.38 89 SER A C 1
ATOM 692 O O . SER A 1 89 ? -1.318 -2.278 -8.200 1.00 89.38 89 SER A O 1
ATOM 694 N N . HIS A 1 90 ? -0.651 -3.524 -6.444 1.00 90.38 90 HIS A N 1
ATOM 695 C CA . HIS A 1 90 ? -1.962 -4.101 -6.160 1.00 90.38 90 HIS A CA 1
ATOM 696 C C . HIS A 1 90 ? -2.574 -3.527 -4.882 1.00 90.38 90 HIS A C 1
ATOM 698 O O . HIS A 1 90 ? -1.877 -3.249 -3.908 1.00 90.38 90 HIS A O 1
ATOM 704 N N . LEU A 1 91 ? -3.898 -3.367 -4.876 1.00 90.56 91 LEU A N 1
ATOM 705 C CA . LEU A 1 91 ? -4.673 -3.064 -3.675 1.00 90.56 91 LEU A CA 1
ATOM 706 C C . LEU A 1 91 ? -5.560 -4.266 -3.366 1.00 90.56 91 LEU A C 1
ATOM 708 O O . LEU A 1 91 ? -6.402 -4.646 -4.177 1.00 90.56 91 LEU A O 1
ATOM 712 N N . VAL A 1 92 ? -5.358 -4.848 -2.191 1.00 89.06 92 VAL A N 1
ATOM 713 C CA . VAL A 1 92 ? -6.142 -5.957 -1.659 1.00 89.06 92 VAL A CA 1
ATOM 714 C C . VAL A 1 92 ? -6.912 -5.440 -0.461 1.00 89.06 92 VAL A C 1
ATOM 716 O O . VAL A 1 92 ? -6.324 -5.015 0.533 1.00 89.06 92 VAL A O 1
ATOM 719 N N . THR A 1 93 ? -8.231 -5.489 -0.557 1.00 87.62 93 THR A N 1
ATOM 720 C CA . THR A 1 93 ? -9.128 -5.125 0.533 1.00 87.62 93 THR A CA 1
ATOM 721 C C . THR A 1 93 ? -9.720 -6.402 1.105 1.00 87.62 93 THR A C 1
ATOM 723 O O . THR A 1 93 ? -10.309 -7.192 0.368 1.00 87.62 93 THR A O 1
ATOM 726 N N . VAL A 1 94 ? -9.517 -6.631 2.401 1.00 85.56 94 VAL A N 1
ATOM 727 C CA . VAL A 1 94 ? -9.962 -7.845 3.078 1.00 85.56 94 VAL A CA 1
ATOM 728 C C . VAL A 1 94 ? -11.152 -7.532 3.987 1.00 85.56 94 VAL A C 1
ATOM 730 O O . VAL A 1 94 ? -10.981 -6.813 4.981 1.00 85.56 94 VAL A O 1
ATOM 733 N N . PRO A 1 95 ? -12.334 -8.105 3.692 1.00 83.00 95 PRO A N 1
ATOM 734 C CA . PRO A 1 95 ? -13.526 -7.876 4.487 1.00 83.00 95 PRO A CA 1
ATOM 735 C C . PRO A 1 95 ? -13.408 -8.530 5.873 1.00 83.00 95 PRO A C 1
ATOM 737 O O . PRO A 1 95 ? -12.727 -9.556 6.041 1.00 83.00 95 PRO A O 1
ATOM 740 N N . PRO A 1 96 ? -14.096 -7.980 6.888 1.00 80.00 96 PRO A N 1
ATOM 741 C CA . PRO A 1 96 ? -14.049 -8.508 8.245 1.00 80.00 96 PRO A CA 1
ATOM 742 C C . PRO A 1 96 ? -14.585 -9.947 8.313 1.00 80.00 96 PRO A C 1
ATOM 744 O O . PRO A 1 96 ? -15.562 -10.303 7.660 1.00 80.00 96 PRO A O 1
ATOM 747 N N . GLY A 1 97 ? -13.952 -10.781 9.143 1.00 76.62 97 GLY A N 1
ATOM 748 C CA . GLY A 1 97 ? -14.382 -12.166 9.387 1.00 76.62 97 GLY A CA 1
ATOM 749 C C . GLY A 1 97 ? -13.784 -13.220 8.450 1.00 76.62 97 GLY A C 1
ATOM 750 O O . GLY A 1 97 ? -14.077 -14.401 8.617 1.00 76.62 97 GLY A O 1
ATOM 751 N N . THR A 1 98 ? -12.922 -12.829 7.509 1.00 79.12 98 THR A N 1
ATOM 752 C CA . THR A 1 98 ? -12.145 -13.769 6.684 1.00 79.12 98 THR A CA 1
ATOM 753 C C . THR A 1 98 ? -10.727 -13.968 7.219 1.00 79.12 98 THR A C 1
ATOM 755 O O . THR A 1 98 ? -10.180 -13.120 7.927 1.00 79.12 98 THR A O 1
ATOM 758 N N . ILE A 1 99 ? -10.125 -15.116 6.897 1.00 82.38 99 ILE A N 1
ATOM 759 C CA . ILE A 1 99 ? -8.728 -15.399 7.232 1.00 82.38 99 ILE A CA 1
ATOM 760 C C . ILE A 1 99 ? -7.835 -14.652 6.232 1.00 82.38 99 ILE A C 1
ATOM 762 O O . ILE A 1 99 ? -7.931 -14.864 5.024 1.00 82.38 99 ILE A O 1
ATOM 766 N N . LEU A 1 100 ? -6.947 -13.792 6.744 1.00 79.94 100 LEU A N 1
ATOM 767 C CA . LEU A 1 100 ? -6.047 -12.978 5.917 1.00 79.94 100 LEU A CA 1
ATOM 768 C C . LEU A 1 100 ? -5.144 -13.832 5.017 1.00 79.94 100 LEU A C 1
ATOM 770 O O . LEU A 1 100 ? -4.917 -13.465 3.870 1.00 79.94 100 LEU A O 1
ATOM 774 N N . SER A 1 101 ? -4.633 -14.962 5.519 1.00 81.50 101 SER A N 1
ATOM 775 C CA . SER A 1 101 ? -3.726 -15.831 4.757 1.00 81.50 101 SER A CA 1
ATOM 776 C C . SER A 1 101 ? -4.364 -16.328 3.466 1.00 81.50 101 SER A C 1
ATOM 778 O O . SER A 1 101 ? -3.757 -16.218 2.406 1.00 81.50 101 SER A O 1
ATOM 780 N N . ASP A 1 102 ? -5.601 -16.808 3.539 1.00 81.56 102 ASP A N 1
ATOM 781 C CA . ASP A 1 102 ? -6.278 -17.443 2.407 1.00 81.56 102 ASP A CA 1
ATOM 782 C C . ASP A 1 102 ? -6.591 -16.418 1.313 1.00 81.56 102 ASP A C 1
ATOM 784 O O . ASP A 1 102 ? -6.414 -16.689 0.125 1.00 81.56 102 ASP A O 1
ATOM 788 N N . GLN A 1 103 ? -6.975 -15.203 1.719 1.00 80.62 103 GLN A N 1
ATOM 789 C CA . GLN A 1 103 ? -7.173 -14.086 0.799 1.00 80.62 103 GLN A CA 1
ATOM 790 C C . GLN A 1 103 ? -5.858 -13.675 0.135 1.00 80.62 103 GLN A C 1
ATOM 792 O O . GLN A 1 103 ? -5.812 -13.512 -1.081 1.00 80.62 103 GLN A O 1
ATOM 797 N N . LEU A 1 104 ? -4.764 -13.580 0.892 1.00 80.44 104 LEU A N 1
ATOM 798 C CA . LEU A 1 104 ? -3.460 -13.203 0.349 1.00 80.44 104 LEU A CA 1
ATOM 799 C C . LEU A 1 104 ? -2.910 -14.221 -0.657 1.00 80.44 104 LEU A C 1
ATOM 801 O O . LEU A 1 104 ? -2.383 -13.806 -1.688 1.00 80.44 104 LEU A O 1
ATOM 805 N N . PHE A 1 105 ? -3.082 -15.526 -0.428 1.00 78.19 105 PHE A N 1
ATOM 806 C CA . PHE A 1 105 ? -2.648 -16.555 -1.386 1.00 78.19 105 PHE A CA 1
ATOM 807 C C . PHE A 1 105 ? -3.368 -16.473 -2.735 1.00 78.19 105 PHE A C 1
ATOM 809 O O . PHE A 1 105 ? -2.804 -16.853 -3.757 1.00 78.19 105 PHE A O 1
ATOM 816 N N . SER A 1 106 ? -4.594 -15.951 -2.751 1.00 73.62 106 SER A N 1
ATOM 817 C CA . SER A 1 106 ? -5.352 -15.741 -3.987 1.00 73.62 106 SER A CA 1
ATOM 818 C C . SER A 1 106 ? -4.928 -14.488 -4.764 1.00 73.62 106 SER A C 1
ATOM 820 O O . SER A 1 106 ? -5.397 -14.266 -5.879 1.00 73.62 106 SER A O 1
ATOM 822 N N . THR A 1 107 ? -4.057 -13.653 -4.182 1.00 78.56 107 THR A N 1
ATOM 823 C CA . THR A 1 107 ? -3.701 -12.346 -4.743 1.00 78.56 107 THR A CA 1
ATOM 824 C C . THR A 1 107 ? -2.409 -12.394 -5.566 1.00 78.56 107 THR A C 1
ATOM 826 O O . THR A 1 107 ? -1.481 -13.144 -5.241 1.00 78.56 107 THR A O 1
ATOM 829 N N . PRO A 1 108 ? -2.277 -11.512 -6.575 1.00 70.38 108 PRO A N 1
ATOM 830 C CA . PRO A 1 108 ? -1.049 -11.340 -7.366 1.00 70.38 108 PRO A CA 1
ATOM 831 C C . PRO A 1 108 ? 0.164 -10.839 -6.557 1.00 70.38 108 PRO A C 1
ATOM 833 O O . PRO A 1 108 ? 1.259 -10.680 -7.091 1.00 70.38 108 PRO A O 1
ATOM 836 N N . ILE A 1 109 ? 0.002 -10.604 -5.250 1.00 75.06 109 ILE A N 1
ATOM 837 C CA . ILE A 1 109 ? 1.111 -10.300 -4.341 1.00 75.06 109 ILE A CA 1
ATOM 838 C C . ILE A 1 109 ? 2.054 -11.508 -4.230 1.00 75.06 109 ILE A C 1
ATOM 840 O O . ILE A 1 109 ? 3.271 -11.327 -4.204 1.00 75.06 109 ILE A O 1
ATOM 844 N N . PHE A 1 110 ? 1.494 -12.724 -4.184 1.00 67.19 110 PHE A N 1
ATOM 845 C CA . PHE A 1 110 ? 2.240 -13.980 -4.030 1.00 67.19 110 PHE A CA 1
ATOM 846 C C . PHE A 1 110 ? 2.301 -14.809 -5.316 1.00 67.19 110 PHE A C 1
ATOM 848 O O . PHE A 1 110 ? 3.239 -15.583 -5.496 1.00 67.19 110 PHE A O 1
ATOM 855 N N . MET A 1 111 ? 1.339 -14.633 -6.225 1.00 62.72 111 MET A N 1
ATOM 856 C CA . MET A 1 111 ? 1.434 -15.143 -7.592 1.00 62.72 111 MET A CA 1
ATOM 857 C C . MET A 1 111 ? 2.330 -14.196 -8.389 1.00 62.72 111 MET A C 1
ATOM 859 O O . MET A 1 111 ? 1.859 -13.240 -8.995 1.00 62.72 111 MET A O 1
ATOM 863 N N . GLU A 1 112 ? 3.640 -14.402 -8.292 1.00 54.47 112 GLU A N 1
ATOM 864 C CA . GLU A 1 112 ? 4.628 -13.550 -8.942 1.00 54.47 112 GLU A CA 1
ATOM 865 C C . GLU A 1 112 ? 4.338 -13.393 -10.444 1.00 54.47 112 GLU A C 1
ATOM 867 O O . GLU A 1 112 ? 4.147 -14.363 -11.179 1.00 54.47 112 GLU A O 1
ATOM 872 N N . GLU A 1 113 ? 4.398 -12.142 -10.900 1.00 55.06 113 GLU A N 1
ATOM 873 C CA . GLU A 1 113 ? 4.617 -11.719 -12.283 1.00 55.06 113 GLU A CA 1
ATOM 874 C C . GLU A 1 113 ? 6.037 -12.137 -12.720 1.00 55.06 113 GLU A C 1
ATOM 876 O O . GLU A 1 113 ? 6.929 -11.321 -12.947 1.00 55.06 113 GLU A O 1
ATOM 881 N N . GLY A 1 114 ? 6.252 -13.452 -12.740 1.00 46.91 114 GLY A N 1
ATOM 882 C CA . GLY A 1 114 ? 7.470 -14.166 -13.109 1.00 46.91 114 GLY A CA 1
ATOM 883 C C . GLY A 1 114 ? 7.295 -14.948 -14.410 1.00 46.91 114 GLY A C 1
ATOM 884 O O . GLY A 1 114 ? 8.043 -15.881 -14.677 1.00 46.91 114 GLY A O 1
ATOM 885 N N . ALA A 1 115 ? 6.333 -14.561 -15.253 1.00 44.22 115 ALA A N 1
ATOM 886 C CA . ALA A 1 115 ? 6.147 -15.119 -16.595 1.00 44.22 115 ALA A CA 1
ATOM 887 C C . ALA A 1 115 ? 7.195 -14.622 -17.621 1.00 44.22 115 ALA A C 1
ATOM 889 O O . ALA A 1 115 ? 6.954 -14.681 -18.822 1.00 44.22 115 ALA A O 1
ATOM 890 N N . ASP A 1 116 ? 8.357 -14.144 -17.161 1.00 41.78 116 ASP A N 1
ATOM 891 C CA . ASP A 1 116 ? 9.567 -13.984 -17.986 1.00 41.78 116 ASP A CA 1
ATOM 892 C C . ASP A 1 116 ? 10.670 -14.990 -17.583 1.00 41.78 116 ASP A C 1
ATOM 894 O O . ASP A 1 116 ? 11.800 -14.939 -18.062 1.00 41.78 116 ASP A O 1
ATOM 898 N N . ALA A 1 117 ? 10.350 -15.972 -16.734 1.00 44.56 117 ALA A N 1
ATOM 899 C CA . ALA A 1 117 ? 11.047 -17.249 -16.775 1.00 44.56 117 ALA A CA 1
ATOM 900 C C . ALA A 1 117 ? 10.407 -18.069 -17.903 1.00 44.56 117 ALA A C 1
ATOM 902 O O . ALA A 1 117 ? 9.252 -18.468 -17.794 1.00 44.56 117 ALA A O 1
ATOM 903 N N . GLY A 1 118 ? 11.132 -18.271 -19.006 1.00 41.50 118 GLY A N 1
ATOM 904 C CA . GLY A 1 118 ? 10.680 -19.029 -20.176 1.00 41.50 118 GLY A CA 1
ATOM 905 C C . GLY A 1 118 ? 10.254 -20.469 -19.864 1.00 41.50 118 GLY A C 1
ATOM 906 O O . GLY A 1 118 ? 11.021 -21.406 -20.071 1.00 41.50 118 GLY A O 1
ATOM 907 N N . GLY A 1 119 ? 9.011 -20.636 -19.418 1.00 39.75 119 GLY A N 1
ATOM 908 C CA . GLY A 1 119 ? 8.294 -21.899 -19.269 1.00 39.75 119 GLY A CA 1
ATOM 909 C C . GLY A 1 119 ? 7.022 -21.872 -20.124 1.00 39.75 119 GLY A C 1
ATOM 910 O O . GLY A 1 119 ? 6.407 -20.814 -20.264 1.00 39.75 119 GLY A O 1
ATOM 911 N N . PRO A 1 120 ? 6.655 -22.986 -20.776 1.00 42.44 120 PRO A N 1
ATOM 912 C CA . PRO A 1 120 ? 5.755 -22.963 -21.917 1.00 42.44 120 PRO A CA 1
ATOM 913 C C . PRO A 1 120 ? 4.313 -22.645 -21.512 1.00 42.44 120 PRO A C 1
ATOM 915 O O . PRO A 1 120 ? 3.825 -23.064 -20.469 1.00 42.44 120 PRO A O 1
ATOM 918 N N . SER A 1 121 ? 3.664 -21.907 -22.412 1.00 41.12 121 SER A N 1
ATOM 919 C CA . SER A 1 121 ? 2.230 -21.659 -22.558 1.00 41.12 121 SER A CA 1
ATOM 920 C C . SER A 1 121 ? 1.315 -22.555 -21.714 1.00 41.12 121 SER A C 1
ATOM 922 O O . SER A 1 121 ? 1.254 -23.766 -21.915 1.00 41.12 121 SER A O 1
ATOM 924 N N . ALA A 1 122 ? 0.512 -21.921 -20.858 1.00 41.31 122 ALA A N 1
ATOM 925 C CA . ALA A 1 122 ? -0.660 -22.527 -20.248 1.00 41.31 122 ALA A CA 1
ATOM 926 C C . ALA A 1 122 ? -1.652 -22.968 -21.338 1.00 41.31 122 ALA A C 1
ATOM 928 O O . ALA A 1 122 ? -2.411 -22.162 -21.876 1.00 41.31 122 ALA A O 1
ATOM 929 N N . SER A 1 123 ? -1.637 -24.259 -21.665 1.00 41.38 123 SER A N 1
ATOM 930 C CA . SER A 1 123 ? -2.826 -24.963 -22.129 1.00 41.38 123 SER A CA 1
ATOM 931 C C . SER A 1 123 ? -3.634 -25.385 -20.908 1.00 41.38 123 SER A C 1
ATOM 933 O O . SER A 1 123 ? -3.094 -25.984 -19.979 1.00 41.38 123 SER A O 1
ATOM 935 N N . GLU A 1 124 ? -4.918 -25.046 -20.938 1.00 44.44 124 GLU A N 1
ATOM 936 C CA . GLU A 1 124 ? -5.988 -25.495 -20.051 1.00 44.44 124 GLU A CA 1
ATOM 937 C C . GLU A 1 124 ? -5.738 -26.864 -19.401 1.00 44.44 124 GLU A C 1
ATOM 939 O O . GLU A 1 124 ? -5.655 -27.870 -20.102 1.00 44.44 124 GLU A O 1
ATOM 944 N N . ALA A 1 125 ? -5.741 -26.934 -18.067 1.00 37.38 125 ALA A N 1
ATOM 945 C CA . ALA A 1 125 ? -6.173 -28.144 -17.379 1.00 37.38 125 ALA A CA 1
ATOM 946 C C . ALA A 1 125 ? -6.545 -27.887 -15.912 1.00 37.38 125 ALA A C 1
ATOM 948 O O . ALA A 1 125 ? -5.708 -27.615 -15.063 1.00 37.38 125 ALA A O 1
ATOM 949 N N . VAL A 1 126 ? -7.841 -28.065 -15.651 1.00 36.44 126 VAL A N 1
ATOM 950 C CA . VAL A 1 126 ? -8.365 -28.923 -14.582 1.00 36.44 126 VAL A CA 1
ATOM 951 C C . VAL A 1 126 ? -8.008 -28.542 -13.139 1.00 36.44 126 VAL A C 1
ATOM 953 O O . VAL A 1 126 ? -6.972 -28.885 -12.583 1.00 36.44 126 VAL A O 1
ATOM 956 N N . ARG A 1 127 ? -9.022 -27.966 -12.479 1.00 47.06 127 ARG A N 1
ATOM 957 C CA . ARG A 1 127 ? -9.282 -28.124 -11.043 1.00 47.06 127 ARG A CA 1
ATOM 958 C C . ARG A 1 127 ? -8.988 -29.564 -10.604 1.00 47.06 127 ARG A C 1
ATOM 960 O O . ARG A 1 127 ? -9.743 -30.465 -10.967 1.00 47.06 127 ARG A O 1
ATOM 967 N N . SER A 1 128 ? -7.994 -29.773 -9.750 1.00 39.00 128 SER A N 1
ATOM 968 C CA . SER A 1 128 ? -7.970 -30.964 -8.905 1.00 39.00 128 SER A CA 1
ATOM 969 C C . SER A 1 128 ? -7.631 -30.580 -7.470 1.00 39.00 128 SER A C 1
ATOM 971 O O . SER A 1 128 ? -6.640 -29.920 -7.177 1.00 39.00 128 SER A O 1
ATOM 973 N N . HIS A 1 129 ? -8.564 -30.932 -6.590 1.00 43.03 129 HIS A N 1
ATOM 974 C CA . HIS A 1 129 ? -8.378 -31.004 -5.154 1.00 43.03 129 HIS A CA 1
ATOM 975 C C . HIS A 1 129 ? -7.229 -31.962 -4.845 1.00 43.03 129 HIS A C 1
ATOM 977 O O . HIS A 1 129 ? -7.316 -33.123 -5.237 1.00 43.03 129 HIS A O 1
ATOM 983 N N . ILE A 1 130 ? -6.242 -31.527 -4.060 1.00 39.34 130 ILE A N 1
ATOM 984 C CA . ILE A 1 130 ? -5.395 -32.449 -3.300 1.00 39.34 130 ILE A CA 1
ATOM 985 C C . ILE A 1 130 ? -5.317 -31.960 -1.852 1.00 39.34 130 ILE A C 1
ATOM 987 O O . ILE A 1 130 ? -4.769 -30.907 -1.535 1.00 39.34 130 ILE A O 1
ATOM 991 N N . VAL A 1 131 ? -5.955 -32.752 -0.996 1.00 37.00 131 VAL A N 1
ATOM 992 C CA . VAL A 1 131 ? -5.726 -32.893 0.442 1.00 37.00 131 VAL A CA 1
ATOM 993 C C . VAL A 1 131 ? -4.671 -33.992 0.628 1.00 37.00 131 VAL A C 1
ATOM 995 O O . VAL A 1 131 ? -4.654 -34.941 -0.148 1.00 37.00 131 VAL A O 1
ATOM 998 N N . ASP A 1 132 ? -3.832 -33.865 1.658 1.00 40.28 132 ASP A N 1
ATOM 999 C CA . ASP A 1 132 ? -2.836 -34.858 2.104 1.00 40.28 132 ASP A CA 1
ATOM 1000 C C . ASP A 1 132 ? -1.672 -35.183 1.138 1.00 40.28 132 ASP A C 1
ATOM 1002 O O . ASP A 1 132 ? -1.571 -36.248 0.542 1.00 40.28 132 ASP A O 1
ATOM 1006 N N . GLY A 1 133 ? -0.706 -34.264 1.068 1.00 49.03 133 GLY A N 1
ATOM 1007 C CA . GLY A 1 133 ? 0.670 -34.561 1.488 1.00 49.03 133 GLY A CA 1
ATOM 1008 C C . GLY A 1 133 ? 1.492 -35.682 0.837 1.00 49.03 133 GLY A C 1
ATOM 1009 O O . GLY A 1 133 ? 2.459 -36.075 1.475 1.00 49.03 133 GLY A O 1
ATOM 1010 N N . PHE A 1 134 ? 1.207 -36.165 -0.376 1.00 36.66 134 PHE A N 1
ATOM 1011 C CA . PHE A 1 134 ? 2.171 -36.924 -1.200 1.00 36.66 134 PHE A CA 1
ATOM 1012 C C . PHE A 1 134 ? 1.859 -36.755 -2.699 1.00 36.66 134 PHE A C 1
ATOM 1014 O O . PHE A 1 134 ? 0.868 -37.298 -3.183 1.00 36.66 134 PHE A O 1
ATOM 1021 N N . ASP A 1 135 ? 2.714 -36.033 -3.435 1.00 45.84 135 ASP A N 1
ATOM 1022 C CA . ASP A 1 135 ? 2.666 -35.947 -4.900 1.00 45.84 135 ASP A CA 1
ATOM 1023 C C . ASP A 1 135 ? 3.617 -36.980 -5.531 1.00 45.84 135 ASP A C 1
ATOM 1025 O O . ASP A 1 135 ? 4.806 -37.024 -5.221 1.00 45.84 135 ASP A O 1
ATOM 1029 N N . TYR A 1 136 ? 3.075 -37.836 -6.398 1.00 49.09 136 TYR A N 1
ATOM 1030 C CA . TYR A 1 136 ? 3.821 -38.790 -7.231 1.00 49.09 136 TYR A CA 1
ATOM 1031 C C . TYR A 1 136 ? 3.732 -38.409 -8.727 1.00 49.09 136 TYR A C 1
ATOM 1033 O O . TYR A 1 136 ? 3.945 -39.261 -9.590 1.00 49.09 136 TYR A O 1
ATOM 1041 N N . GLY A 1 137 ? 3.395 -37.154 -9.053 1.00 47.09 137 GLY A N 1
ATOM 1042 C CA . GLY A 1 137 ? 3.333 -36.639 -10.426 1.00 47.09 137 GLY A CA 1
ATOM 1043 C C . GLY A 1 137 ? 4.595 -35.907 -10.903 1.00 47.09 137 GLY A C 1
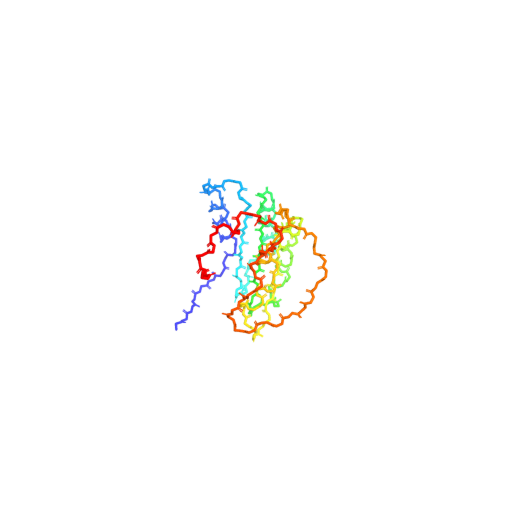ATOM 1044 O O . GLY A 1 137 ? 4.794 -35.777 -12.109 1.00 47.09 137 GLY A O 1
ATOM 1045 N N . GLU A 1 138 ? 5.470 -35.469 -9.991 1.00 53.00 138 GLU A N 1
ATOM 1046 C CA . GLU A 1 138 ? 6.630 -34.606 -10.288 1.00 53.00 138 GLU A CA 1
ATOM 1047 C C . GLU A 1 138 ? 7.970 -35.347 -10.494 1.00 53.00 138 GLU A C 1
ATOM 1049 O O . GLU A 1 138 ? 9.049 -34.809 -10.257 1.00 53.00 138 GLU A O 1
ATOM 1054 N N . LEU A 1 139 ? 7.955 -36.592 -10.974 1.00 48.19 139 LEU A N 1
ATOM 1055 C CA . LEU A 1 139 ? 9.152 -37.197 -11.569 1.00 48.19 139 LEU A CA 1
ATOM 1056 C C . LEU A 1 139 ? 8.898 -37.403 -13.056 1.00 48.19 139 LEU A C 1
ATOM 1058 O O . LEU A 1 139 ? 8.471 -38.468 -13.496 1.00 48.19 139 LEU A O 1
ATOM 1062 N N . GLY A 1 140 ? 9.172 -36.349 -13.826 1.00 55.88 140 GLY A N 1
ATOM 1063 C CA . GLY A 1 140 ? 9.251 -36.368 -15.285 1.00 55.88 140 GLY A CA 1
ATOM 1064 C C . GLY A 1 140 ? 10.403 -37.240 -15.787 1.00 55.88 140 GLY A C 1
ATOM 1065 O O . GLY A 1 140 ? 11.367 -36.739 -16.358 1.00 55.88 140 GLY A O 1
ATOM 1066 N N . VAL A 1 141 ? 10.310 -38.548 -15.560 1.00 48.75 141 VAL A N 1
ATOM 1067 C CA . VAL A 1 141 ? 11.191 -39.568 -16.128 1.00 48.75 141 VAL A CA 1
ATOM 1068 C C . VAL A 1 141 ? 10.421 -40.227 -17.263 1.00 48.75 141 VAL A C 1
ATOM 1070 O O . VAL A 1 141 ? 9.656 -41.163 -17.047 1.00 48.75 141 VAL A O 1
ATOM 1073 N N . ASP A 1 142 ? 10.585 -39.695 -18.474 1.00 47.06 142 ASP A N 1
ATOM 1074 C CA . ASP A 1 142 ? 10.195 -40.406 -19.689 1.00 47.06 142 ASP A CA 1
ATOM 1075 C C . ASP A 1 142 ? 11.150 -41.608 -19.860 1.00 47.06 142 ASP A C 1
ATOM 1077 O O . ASP A 1 142 ? 12.345 -41.408 -20.111 1.00 47.06 142 ASP A O 1
ATOM 1081 N N . PRO A 1 143 ? 10.680 -42.861 -19.708 1.00 51.97 143 PRO A N 1
ATOM 1082 C CA . PRO A 1 143 ? 11.529 -44.053 -19.760 1.00 51.97 143 PRO A CA 1
ATOM 1083 C C . PRO A 1 143 ? 12.083 -44.353 -21.161 1.00 51.97 143 PRO A C 1
ATOM 1085 O O . PRO A 1 143 ? 12.834 -45.315 -21.323 1.00 51.97 143 PRO A O 1
ATOM 1088 N N . ALA A 1 144 ? 11.698 -43.583 -22.184 1.00 56.69 144 ALA A N 1
ATOM 1089 C CA . ALA A 1 144 ? 12.142 -43.781 -23.560 1.00 56.69 144 ALA A CA 1
ATOM 1090 C C . ALA A 1 144 ? 13.443 -43.035 -23.919 1.00 56.69 144 ALA A C 1
ATOM 1092 O O . ALA A 1 144 ? 13.993 -43.274 -24.995 1.00 56.69 144 ALA A O 1
ATOM 1093 N N . LEU A 1 145 ? 13.937 -42.137 -23.056 1.00 54.47 145 LEU A N 1
ATOM 1094 C CA . LEU A 1 145 ? 14.992 -41.175 -23.411 1.00 54.47 145 LEU A CA 1
ATOM 1095 C C . LEU A 1 145 ? 16.384 -41.451 -22.822 1.00 54.47 145 LEU A C 1
ATOM 1097 O O . LEU A 1 145 ? 17.303 -40.701 -23.144 1.00 54.47 145 LEU A O 1
ATOM 1101 N N . ASP A 1 146 ? 16.586 -42.523 -22.044 1.00 50.12 146 ASP A N 1
ATOM 1102 C CA . ASP A 1 146 ? 17.905 -42.813 -21.456 1.00 50.12 146 ASP A CA 1
ATOM 1103 C C . ASP A 1 146 ? 18.381 -44.276 -21.650 1.00 50.12 146 ASP A C 1
ATOM 1105 O O . ASP A 1 146 ? 18.146 -45.148 -20.806 1.00 50.12 146 ASP A O 1
ATOM 1109 N N . PRO A 1 147 ? 19.052 -44.589 -22.778 1.00 54.78 147 PRO A N 1
ATOM 1110 C CA . PRO A 1 147 ? 19.570 -45.927 -23.081 1.00 54.78 147 PRO A CA 1
ATOM 1111 C C . PRO A 1 147 ? 20.773 -46.373 -22.221 1.00 54.78 147 PRO A C 1
ATOM 1113 O O . PRO A 1 147 ? 21.265 -47.489 -22.413 1.00 54.78 147 PRO A O 1
ATOM 1116 N N . GLU A 1 148 ? 21.249 -45.571 -21.263 1.00 54.34 148 GLU A N 1
ATOM 1117 C CA . GLU A 1 148 ? 22.373 -45.941 -20.385 1.00 54.34 148 GLU A CA 1
ATOM 1118 C C . GLU A 1 148 ? 21.939 -46.737 -19.129 1.00 54.34 148 GLU A C 1
ATOM 1120 O O . GLU A 1 148 ? 22.754 -47.457 -18.544 1.00 54.34 148 GLU A O 1
ATOM 1125 N N . LEU A 1 149 ? 20.653 -46.726 -18.740 1.00 54.88 149 LEU A N 1
ATOM 1126 C CA . LEU A 1 149 ? 20.182 -47.372 -17.496 1.00 54.88 149 LEU A CA 1
ATOM 1127 C C . LEU A 1 149 ? 20.008 -48.908 -17.584 1.00 54.88 149 LEU A C 1
ATOM 1129 O O . LEU A 1 149 ? 19.786 -49.575 -16.573 1.00 54.88 149 LEU A O 1
ATOM 1133 N N . VAL A 1 150 ? 20.147 -49.512 -18.770 1.00 50.88 150 VAL A N 1
ATOM 1134 C CA . VAL A 1 150 ? 20.001 -50.975 -18.967 1.00 50.88 150 VAL A CA 1
ATOM 1135 C C . VAL A 1 150 ? 21.196 -51.765 -18.409 1.00 50.88 150 VAL A C 1
ATOM 1137 O O . VAL A 1 150 ? 21.098 -52.969 -18.173 1.00 50.88 150 VAL A O 1
ATOM 1140 N N . ARG A 1 151 ? 22.341 -51.119 -18.156 1.00 55.62 151 ARG A N 1
ATOM 1141 C CA . ARG A 1 151 ? 23.581 -51.821 -17.775 1.00 55.62 151 ARG A CA 1
ATOM 1142 C C . ARG A 1 151 ? 23.768 -52.071 -16.279 1.00 55.62 151 ARG A C 1
ATOM 1144 O O . ARG A 1 151 ? 24.759 -52.697 -15.914 1.00 55.62 151 ARG A O 1
ATOM 1151 N N . PHE A 1 152 ? 22.840 -51.637 -15.424 1.00 51.19 152 PHE A N 1
ATOM 1152 C CA . PHE A 1 152 ? 22.999 -51.729 -13.966 1.00 51.19 152 PHE A CA 1
ATOM 1153 C C . PHE A 1 152 ? 21.835 -52.410 -13.227 1.00 51.19 152 PHE A C 1
ATOM 1155 O O . PHE A 1 152 ? 21.558 -52.094 -12.072 1.00 51.19 152 PHE A O 1
ATOM 1162 N N . ALA A 1 153 ? 21.183 -53.398 -13.846 1.00 47.69 153 ALA A N 1
ATOM 1163 C CA . ALA A 1 153 ? 20.355 -54.345 -13.099 1.00 47.69 153 ALA A CA 1
ATOM 1164 C C . ALA A 1 153 ? 21.212 -55.551 -12.648 1.00 47.69 153 ALA A C 1
ATOM 1166 O O . ALA A 1 153 ? 21.753 -56.265 -13.497 1.00 47.69 153 ALA A O 1
ATOM 1167 N N . PRO A 1 154 ? 21.365 -55.805 -11.334 1.00 46.44 154 PRO A N 1
ATOM 1168 C CA . PRO A 1 154 ? 22.088 -56.967 -10.836 1.00 46.44 154 PRO A CA 1
ATOM 1169 C C . PRO A 1 154 ? 21.304 -58.260 -11.113 1.00 46.44 154 PRO A C 1
ATOM 1171 O O . PRO A 1 154 ? 20.163 -58.414 -10.687 1.00 46.44 154 PRO A O 1
ATOM 1174 N N . GLY A 1 155 ? 21.976 -59.160 -11.835 1.00 59.09 155 GLY A N 1
ATOM 1175 C CA . GLY A 1 155 ? 21.776 -60.601 -12.015 1.00 59.09 155 GLY A CA 1
ATOM 1176 C C . GLY A 1 155 ? 20.480 -61.275 -11.555 1.00 59.09 155 GLY A C 1
ATOM 1177 O O . GLY A 1 155 ? 20.134 -61.290 -10.373 1.00 59.09 155 GLY A O 1
ATOM 1178 N N . ARG A 1 156 ? 19.883 -62.036 -12.478 1.00 38.56 156 ARG A N 1
ATOM 1179 C CA . ARG A 1 156 ? 19.198 -63.289 -12.144 1.00 38.56 156 ARG A CA 1
ATOM 1180 C C . ARG A 1 156 ? 19.070 -64.187 -13.385 1.00 38.56 156 ARG A C 1
ATOM 1182 O O . ARG A 1 156 ? 18.729 -63.657 -14.439 1.00 38.56 156 ARG A O 1
ATOM 1189 N N . PRO A 1 157 ? 19.039 -65.513 -13.205 1.00 50.53 157 PRO A N 1
ATOM 1190 C CA . PRO A 1 157 ? 20.079 -66.415 -12.697 1.00 50.53 157 PRO A CA 1
ATOM 1191 C C . PRO A 1 157 ? 21.102 -66.844 -13.770 1.00 50.53 157 PRO A C 1
ATOM 1193 O O . PRO A 1 157 ? 20.796 -66.722 -14.977 1.00 50.53 157 PRO A O 1
#